Protein AF-A0AA85BDR1-F1 (afdb_monomer)

Foldseek 3Di:
DDDQVVVCVVVVHWDKDAFQLLAAPVVCVVPPDPDGDPVSVCCCCPVVVDHRNDIGTPVVVVCVVLPQLDALVLLLDPPHDPPDDLVPNLVSHDQVRNCVQQVDGPVVLVVDDPVVNVVSCVVSNSD

pLDDT: mean 80.52, std 8.82, range [48.62, 91.81]

InterPro domains:
  IPR003128 Villin headpiece [PF02209] (92-127)
  IPR003128 Villin headpiece [PS51089] (64-127)
  IPR003128 Villin headpiece [SM00153] (92-127)
  IPR007122 Villin/Gelsolin [PTHR11977] (8-112)
  IPR036886 Villin headpiece domain superfamily [G3DSA:1.10.950.10] (61-127)
  IPR036886 Villin headpiece domain superfamily [SSF47050] (61-127)

Radius of gyration: 20.59 Å; Cα contacts (8 Å, |Δi|>4): 111; chains: 1; bounding box: 37×28×57 Å

Nearest PDB structures (foldseek):
  2rjx-assembly2_B  TM=9.101E-01  e=3.514E-05  Gallus gallus
  2rjw-assembly1_A  TM=8.732E-01  e=4.528E-05  Gallus gallus
  3mya-assembly2_B  TM=9.080E-01  e=8.011E-05  Gallus gallus
  3nkj-assembly1_A  TM=8.899E-01  e=1.330E-04  Gallus gallus
  2rjw-assembly2_B  TM=9.082E-01  e=1.510E-04  Gallus gallus

Secondary structure (DSSP, 8-state):
---HHHHHHHHT---EEE-TTS--HHHHHHS--SS--HHHHHHHHHTS-PPTT-EEEHHHHHHHHHT-PPPHHHHHSSSPPTTS-TT-GGGSS-HHHHHHHHSS-HHHHHHS-HHHHHHHHHHTT--

Solvent-accessible surface area (backbone atoms only — not comparable to full-atom values): 7679 Å² total; per-residue (Å²): 134,95,46,70,58,64,53,20,60,73,70,76,48,86,42,67,49,71,43,64,57,23,53,29,70,77,52,39,76,78,56,68,69,97,67,73,46,63,67,43,32,50,47,40,40,71,78,68,68,49,55,82,43,44,69,46,49,43,68,63,52,48,52,68,68,68,66,68,58,44,52,71,67,63,66,55,42,82,82,67,60,91,86,59,57,63,89,53,46,80,76,43,39,40,72,68,58,41,29,69,75,67,73,41,54,73,71,59,53,70,70,46,57,69,69,57,47,53,50,51,30,48,75,72,50,44,99

Mean predicted aligned error: 11.33 Å

Structure (mmCIF, N/CA/C/O backbone):
data_AF-A0AA85BDR1-F1
#
_entry.id   AF-A0AA85BDR1-F1
#
loop_
_atom_site.group_PDB
_atom_site.id
_atom_site.type_symbol
_atom_site.label_atom_id
_atom_site.label_alt_id
_atom_site.label_comp_id
_atom_site.label_asym_id
_atom_site.label_entity_id
_atom_site.label_seq_id
_atom_site.pdbx_PDB_ins_code
_atom_site.Cartn_x
_atom_site.Cartn_y
_atom_site.Cartn_z
_atom_site.occupancy
_atom_site.B_iso_or_equiv
_atom_site.auth_seq_id
_atom_site.auth_comp_id
_atom_site.auth_asym_id
_atom_site.auth_atom_id
_atom_site.pdbx_PDB_model_num
ATOM 1 N N . MET A 1 1 ? -13.290 -1.424 -4.477 1.00 48.62 1 MET A N 1
ATOM 2 C CA . MET A 1 1 ? -11.991 -1.027 -5.062 1.00 48.62 1 MET A CA 1
ATOM 3 C C . MET A 1 1 ? -11.651 -1.987 -6.191 1.00 48.62 1 MET A C 1
ATOM 5 O O . MET A 1 1 ? -11.752 -3.189 -5.987 1.00 48.62 1 MET A O 1
ATOM 9 N N . HIS A 1 2 ? -11.305 -1.476 -7.373 1.00 65.44 2 HIS A N 1
ATOM 10 C CA . HIS A 1 2 ? -10.885 -2.282 -8.523 1.00 65.44 2 HIS A CA 1
ATOM 11 C C . HIS A 1 2 ? -9.356 -2.389 -8.520 1.00 65.44 2 HIS A C 1
ATOM 13 O O . HIS A 1 2 ? -8.683 -1.573 -9.139 1.00 65.44 2 HIS A O 1
ATOM 19 N N . THR A 1 3 ? -8.795 -3.332 -7.763 1.00 84.19 3 THR A N 1
ATOM 20 C CA . THR A 1 3 ? -7.344 -3.579 -7.779 1.00 84.19 3 THR A CA 1
ATOM 21 C C . THR A 1 3 ? -7.002 -4.659 -8.803 1.00 84.19 3 THR A C 1
ATOM 23 O O . THR A 1 3 ? -7.810 -5.552 -9.069 1.00 84.19 3 THR A O 1
ATOM 26 N N . ALA A 1 4 ? -5.789 -4.600 -9.365 1.00 81.50 4 ALA A N 1
ATOM 27 C CA . ALA A 1 4 ? -5.293 -5.626 -10.287 1.00 81.50 4 ALA A CA 1
ATOM 28 C C . ALA A 1 4 ? -5.311 -7.024 -9.644 1.00 81.50 4 ALA A C 1
ATOM 30 O O . ALA A 1 4 ? -5.693 -7.997 -10.290 1.00 81.50 4 ALA A O 1
ATOM 31 N N . LYS A 1 5 ? -4.997 -7.101 -8.344 1.00 84.50 5 LYS A N 1
ATOM 32 C CA . LYS A 1 5 ? -5.093 -8.329 -7.549 1.00 84.50 5 LYS A CA 1
ATOM 33 C C . LYS A 1 5 ? -6.526 -8.862 -7.460 1.00 84.50 5 LYS A C 1
ATOM 35 O O . LYS A 1 5 ? -6.764 -10.000 -7.837 1.00 84.50 5 LYS A O 1
ATOM 40 N N . ALA A 1 6 ? -7.496 -8.027 -7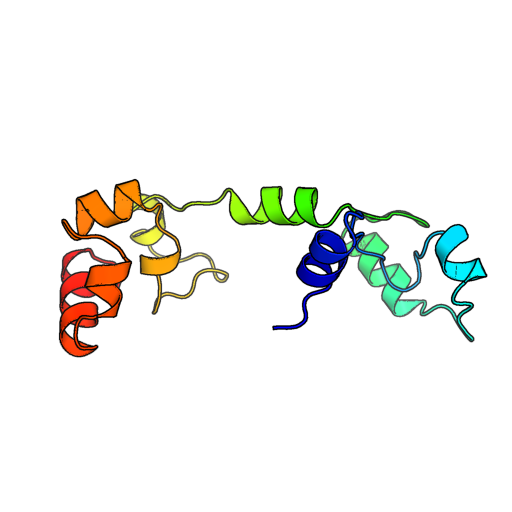.078 1.00 85.38 6 ALA A N 1
ATOM 41 C CA . ALA A 1 6 ? -8.891 -8.464 -6.961 1.00 85.38 6 ALA A CA 1
ATOM 42 C C . ALA A 1 6 ? -9.470 -8.972 -8.295 1.00 85.38 6 ALA A C 1
ATOM 44 O O . ALA A 1 6 ? -10.310 -9.872 -8.316 1.00 85.38 6 ALA A O 1
ATOM 45 N N . LEU A 1 7 ? -9.027 -8.401 -9.420 1.00 85.69 7 LEU A N 1
ATOM 46 C CA . LEU A 1 7 ? -9.407 -8.871 -10.750 1.00 85.69 7 LEU A CA 1
ATOM 47 C C . LEU A 1 7 ? -8.754 -10.219 -11.088 1.00 85.69 7 LEU A C 1
ATOM 49 O O . LEU A 1 7 ? -9.432 -11.102 -11.611 1.00 85.69 7 LEU A O 1
ATOM 53 N N . ALA A 1 8 ? -7.472 -10.390 -10.769 1.00 88.12 8 ALA A N 1
ATOM 54 C CA . ALA A 1 8 ? -6.751 -11.639 -10.991 1.00 88.12 8 ALA A CA 1
ATOM 55 C C . ALA A 1 8 ? -7.332 -12.798 -10.162 1.00 88.12 8 ALA A C 1
ATOM 57 O O . ALA A 1 8 ? -7.599 -13.861 -10.726 1.00 88.12 8 ALA A O 1
ATOM 58 N N . ASP A 1 9 ? -7.656 -12.549 -8.888 1.00 87.81 9 ASP A N 1
ATOM 59 C CA . ASP A 1 9 ? -8.314 -13.508 -7.992 1.00 87.81 9 ASP A CA 1
ATOM 60 C C . ASP A 1 9 ? -9.672 -13.953 -8.551 1.00 87.81 9 ASP A C 1
ATOM 62 O O . ASP A 1 9 ? -9.982 -15.144 -8.602 1.00 87.81 9 ASP A O 1
ATOM 66 N N . LYS A 1 10 ? -10.470 -13.003 -9.058 1.00 88.75 10 LYS A N 1
ATOM 67 C CA . LYS A 1 10 ? -11.771 -13.292 -9.680 1.00 88.75 10 LYS A CA 1
ATOM 68 C C . LYS A 1 10 ? -11.646 -14.156 -10.939 1.00 88.75 10 LYS A C 1
ATOM 70 O O . LYS A 1 10 ? -12.545 -14.941 -11.232 1.00 88.75 10 LYS A O 1
ATOM 75 N N . LEU A 1 11 ? -10.566 -13.984 -11.695 1.00 88.44 11 LEU A N 1
ATOM 76 C CA . LEU A 1 11 ? -10.289 -14.752 -12.908 1.00 88.44 11 LEU A CA 1
ATOM 77 C C . LEU A 1 11 ? -9.549 -16.070 -12.626 1.00 88.44 11 LEU A C 1
ATOM 79 O O . LEU A 1 11 ? -9.356 -16.852 -13.554 1.00 88.44 11 LEU A O 1
ATOM 83 N N . GLY A 1 12 ? -9.128 -16.328 -11.381 1.00 88.00 12 GLY A N 1
ATOM 84 C CA . GLY A 1 12 ? -8.304 -17.489 -11.031 1.00 88.00 12 GLY A CA 1
ATOM 85 C C . GLY A 1 12 ? -6.917 -17.456 -11.683 1.00 88.00 12 GLY A C 1
ATOM 86 O O . GLY A 1 12 ? -6.347 -18.501 -11.994 1.00 88.00 12 GLY A O 1
ATOM 87 N N . THR A 1 13 ? -6.389 -16.259 -11.940 1.00 91.06 13 THR A N 1
ATOM 88 C CA . THR A 1 13 ? -5.100 -16.044 -12.616 1.00 91.06 13 THR A CA 1
ATOM 89 C C . THR A 1 13 ? -4.140 -15.269 -11.722 1.00 91.06 13 THR A C 1
ATOM 91 O O . THR A 1 13 ? -4.531 -14.720 -10.699 1.00 91.06 13 THR A O 1
ATOM 94 N N . LYS A 1 14 ? -2.858 -15.242 -12.093 1.00 90.81 14 LYS A N 1
ATOM 95 C CA . LYS A 1 14 ? -1.816 -14.539 -11.336 1.00 90.81 14 LYS A CA 1
ATOM 96 C C . LYS A 1 14 ? -1.658 -13.112 -11.848 1.00 90.81 14 LYS A C 1
ATOM 98 O O . LYS A 1 14 ? -1.626 -12.898 -13.060 1.00 90.81 14 LYS A O 1
ATOM 103 N N . ALA A 1 15 ? -1.494 -12.164 -10.931 1.00 91.81 15 ALA A N 1
ATOM 104 C CA . ALA A 1 15 ? -1.147 -10.788 -11.265 1.00 91.81 15 ALA A CA 1
ATOM 105 C C . ALA A 1 15 ? 0.367 -10.561 -11.155 1.00 91.81 15 ALA A C 1
ATOM 107 O O . ALA A 1 15 ? 1.011 -11.017 -10.205 1.00 91.81 15 ALA A O 1
ATOM 108 N N . TYR A 1 16 ? 0.918 -9.817 -12.111 1.00 91.25 16 TYR A N 1
ATOM 109 C CA . TYR A 1 16 ? 2.336 -9.472 -12.169 1.00 91.25 16 TYR A CA 1
ATOM 110 C C . TYR A 1 16 ? 2.506 -7.956 -12.265 1.00 91.25 16 TYR A C 1
ATOM 112 O O . TYR A 1 16 ? 1.739 -7.289 -12.960 1.00 91.25 16 TYR A O 1
ATOM 120 N N . LEU A 1 17 ? 3.514 -7.431 -11.574 1.00 90.69 17 LEU A N 1
ATOM 121 C CA . LEU A 1 17 ? 3.994 -6.065 -11.715 1.00 90.69 17 LEU A CA 1
ATOM 122 C C . LEU A 1 17 ? 5.013 -6.017 -12.857 1.00 90.69 17 LEU A C 1
ATOM 124 O O . LEU A 1 17 ? 5.915 -6.854 -12.930 1.00 90.69 17 LEU A O 1
ATOM 128 N N . ILE A 1 18 ? 4.838 -5.044 -13.747 1.00 91.12 18 ILE A N 1
ATOM 129 C CA . ILE A 1 18 ? 5.696 -4.814 -14.907 1.00 91.12 18 ILE A CA 1
ATOM 130 C C . ILE A 1 18 ? 6.260 -3.400 -14.811 1.00 91.12 18 ILE A C 1
ATOM 132 O O . ILE A 1 18 ? 5.535 -2.460 -14.485 1.00 91.12 18 ILE A O 1
ATOM 136 N N . TYR A 1 19 ? 7.550 -3.268 -15.106 1.00 89.69 19 TYR A N 1
ATOM 137 C CA . TYR A 1 19 ? 8.299 -2.025 -14.978 1.00 89.69 19 TYR A CA 1
ATOM 138 C C . TYR A 1 19 ? 8.364 -1.288 -16.310 1.00 89.69 19 TYR A C 1
ATOM 140 O O . TYR A 1 19 ? 8.792 -1.850 -17.319 1.00 89.69 19 TYR A O 1
ATOM 148 N N . ALA A 1 20 ? 7.950 -0.021 -16.309 1.00 88.00 20 ALA A N 1
ATOM 149 C CA . ALA A 1 20 ? 7.939 0.794 -17.517 1.00 88.00 20 ALA A CA 1
ATOM 150 C C . ALA A 1 20 ? 9.348 0.894 -18.129 1.00 88.00 20 ALA A C 1
ATOM 152 O O . ALA A 1 20 ? 10.317 1.220 -17.442 1.00 88.00 20 ALA A O 1
ATOM 153 N N . GLY A 1 21 ? 9.451 0.606 -19.426 1.00 86.31 21 GLY A N 1
ATOM 154 C CA . GLY A 1 21 ? 10.700 0.577 -20.185 1.00 86.31 21 GLY A CA 1
ATOM 155 C C . GLY A 1 21 ? 11.524 -0.713 -20.062 1.00 86.31 21 GLY A C 1
ATOM 156 O O . GLY A 1 21 ? 12.321 -0.986 -20.958 1.00 86.31 21 GLY A O 1
ATOM 157 N N . LEU A 1 22 ? 11.291 -1.528 -19.028 1.00 89.06 22 LEU A N 1
ATOM 158 C CA . LEU A 1 22 ? 11.892 -2.856 -18.828 1.00 89.06 22 LEU A CA 1
ATOM 159 C C . LEU A 1 22 ? 10.854 -3.973 -19.032 1.00 89.06 22 LEU A C 1
ATOM 161 O O . LEU A 1 22 ? 10.952 -5.042 -18.427 1.00 89.06 22 LEU A O 1
ATOM 165 N N . GLU A 1 23 ? 9.810 -3.735 -19.836 1.00 90.38 23 GLU A N 1
ATOM 166 C CA . GLU A 1 23 ? 8.717 -4.701 -19.949 1.00 90.38 23 GLU A CA 1
ATOM 167 C C . GLU A 1 23 ? 9.172 -6.002 -20.645 1.00 90.38 23 GLU A C 1
ATOM 169 O O . GLU A 1 23 ? 9.951 -5.944 -21.604 1.00 90.38 23 GLU A O 1
ATOM 174 N N . PRO A 1 24 ? 8.646 -7.175 -20.242 1.00 91.38 24 PRO A N 1
ATOM 175 C CA . PRO A 1 24 ? 8.934 -8.444 -20.903 1.00 91.38 24 PRO A CA 1
ATOM 176 C C . PRO A 1 24 ? 8.529 -8.456 -22.386 1.00 91.38 24 PRO A C 1
ATOM 178 O O . PRO A 1 24 ? 7.511 -7.853 -22.747 1.00 91.38 24 PRO A O 1
ATOM 181 N N . PRO A 1 25 ? 9.225 -9.226 -23.245 1.00 89.00 25 PRO A N 1
ATOM 182 C CA . PRO A 1 25 ? 8.855 -9.367 -24.653 1.00 89.00 25 PRO A CA 1
ATOM 183 C C . PRO A 1 25 ? 7.415 -9.853 -24.852 1.00 89.00 25 PRO A C 1
ATOM 185 O O . PRO A 1 25 ? 6.713 -9.346 -25.725 1.00 89.00 25 PRO A O 1
ATOM 188 N N . GLU A 1 26 ? 6.933 -10.778 -24.010 1.00 90.69 26 GLU A N 1
ATOM 189 C CA . GLU A 1 26 ? 5.540 -11.251 -24.076 1.00 90.69 26 GLU A CA 1
ATOM 190 C C . GLU A 1 26 ? 4.524 -10.114 -23.888 1.00 90.69 26 GLU A C 1
ATOM 192 O O . GLU A 1 26 ? 3.456 -10.125 -24.498 1.00 90.69 26 GLU A O 1
ATOM 197 N N . PHE A 1 27 ? 4.856 -9.131 -23.045 1.00 89.88 27 PHE A N 1
ATOM 198 C CA . PHE A 1 27 ? 4.005 -7.975 -22.792 1.00 89.88 27 PHE A CA 1
ATOM 199 C C . PHE A 1 27 ? 4.049 -6.995 -23.963 1.00 89.88 27 PHE A C 1
ATOM 201 O O . PHE A 1 27 ? 3.003 -6.533 -24.409 1.00 89.88 27 PHE A O 1
ATOM 208 N N . LEU A 1 28 ? 5.239 -6.739 -24.511 1.00 89.56 28 LEU A N 1
ATOM 209 C CA . LEU A 1 28 ? 5.425 -5.856 -25.662 1.00 89.56 28 LEU A CA 1
ATOM 210 C C . LEU A 1 28 ? 4.705 -6.321 -26.922 1.00 89.56 28 LEU A C 1
ATOM 212 O O . LEU A 1 28 ? 4.241 -5.491 -27.696 1.00 89.56 28 LEU A O 1
ATOM 216 N N . VAL A 1 29 ? 4.610 -7.634 -27.138 1.00 91.38 29 VAL A N 1
ATOM 217 C CA . VAL A 1 29 ? 3.869 -8.189 -28.280 1.00 91.38 29 VAL A CA 1
ATOM 218 C C . VAL A 1 29 ? 2.382 -7.835 -28.195 1.00 91.38 29 VAL A C 1
ATOM 220 O O . VAL A 1 29 ? 1.755 -7.568 -29.217 1.00 91.38 29 VAL A O 1
ATOM 223 N N . LEU A 1 30 ? 1.820 -7.821 -26.984 1.00 90.88 30 LEU A N 1
ATOM 224 C CA . LEU A 1 30 ? 0.413 -7.494 -26.748 1.00 90.88 30 LEU A CA 1
ATOM 225 C C . LEU A 1 30 ? 0.176 -5.983 -26.657 1.00 90.88 30 LEU A C 1
ATOM 227 O O . LEU A 1 30 ? -0.864 -5.494 -27.095 1.00 90.88 30 LEU A O 1
ATOM 231 N N . PHE A 1 31 ? 1.147 -5.252 -26.110 1.00 88.12 31 PHE A N 1
ATOM 232 C CA . PHE A 1 31 ? 1.088 -3.814 -25.869 1.00 88.12 31 PHE A CA 1
ATOM 233 C C . PHE A 1 31 ? 2.361 -3.125 -26.385 1.00 88.12 31 PHE A C 1
ATOM 235 O O . PHE A 1 31 ? 3.225 -2.750 -25.588 1.00 88.12 31 PHE A O 1
ATOM 242 N N . PRO A 1 32 ? 2.504 -2.939 -27.710 1.00 85.69 32 PRO A N 1
ATOM 243 C CA . PRO A 1 32 ? 3.685 -2.299 -28.273 1.00 85.69 32 PRO A CA 1
ATOM 244 C C . PRO A 1 32 ? 3.697 -0.799 -27.935 1.00 85.69 32 PRO A C 1
ATOM 246 O O . PRO A 1 32 ? 2.763 -0.084 -28.316 1.00 85.69 32 PRO A O 1
ATOM 249 N N . PRO A 1 33 ? 4.727 -0.280 -27.245 1.00 81.88 33 PRO A N 1
ATOM 250 C CA . PRO A 1 33 ? 4.849 1.143 -26.988 1.00 81.88 33 PRO A CA 1
ATOM 251 C C . PRO A 1 33 ? 5.308 1.871 -28.254 1.00 81.88 33 PRO A C 1
ATOM 253 O O . PRO A 1 33 ? 6.059 1.333 -29.066 1.00 81.88 33 PRO A O 1
ATOM 256 N N . TYR A 1 34 ? 4.905 3.134 -28.391 1.00 80.25 34 TYR A N 1
ATOM 257 C CA . TYR A 1 34 ? 5.412 4.001 -29.459 1.00 80.25 34 TYR A CA 1
ATOM 258 C C . TYR A 1 34 ? 6.898 4.344 -29.251 1.00 80.25 34 TYR A C 1
ATOM 260 O O . TYR A 1 34 ? 7.678 4.358 -30.198 1.00 80.25 34 TYR A O 1
ATOM 268 N N . VAL A 1 35 ? 7.298 4.586 -27.998 1.00 80.62 35 VAL A N 1
ATOM 269 C CA . VAL A 1 35 ? 8.680 4.828 -27.562 1.00 80.62 35 VAL A CA 1
ATOM 270 C C . VAL A 1 35 ? 8.846 4.227 -26.169 1.00 80.62 35 VAL A C 1
ATOM 272 O O . VAL A 1 35 ? 7.959 4.378 -25.326 1.00 80.62 35 VAL A O 1
ATOM 275 N N . ARG A 1 36 ? 9.979 3.568 -25.905 1.00 78.25 36 ARG A N 1
ATOM 276 C CA . ARG A 1 36 ? 10.341 3.166 -24.541 1.00 78.25 36 ARG A CA 1
ATOM 277 C C . ARG A 1 36 ? 10.935 4.348 -23.786 1.00 78.25 36 ARG A C 1
ATOM 279 O O . ARG A 1 36 ? 11.851 4.999 -24.281 1.00 78.25 36 ARG A O 1
ATOM 286 N N . SER A 1 37 ? 10.404 4.624 -22.597 1.00 79.19 37 SER A N 1
ATOM 287 C CA . SER A 1 37 ? 10.880 5.729 -21.764 1.00 79.19 37 SER A CA 1
ATOM 288 C C . SER A 1 37 ? 12.258 5.407 -21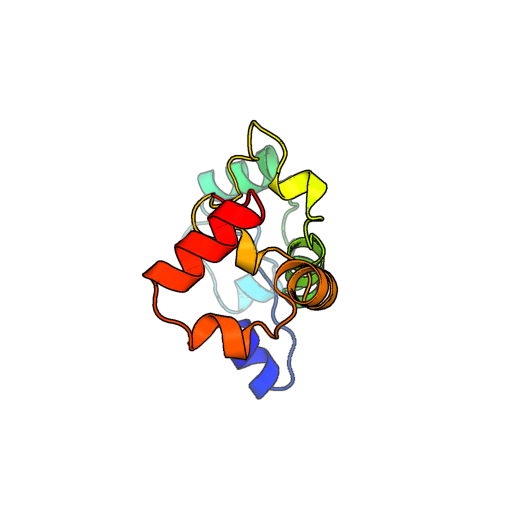.190 1.00 79.19 37 SER A C 1
ATOM 290 O O . SER A 1 37 ? 12.387 4.539 -20.329 1.00 79.19 37 SER A O 1
ATOM 292 N N . THR A 1 38 ? 13.287 6.110 -21.659 1.00 82.44 38 THR A N 1
ATOM 293 C CA . THR A 1 38 ? 14.667 5.976 -21.166 1.00 82.44 38 THR A CA 1
ATOM 294 C C . THR A 1 38 ? 14.806 6.409 -19.712 1.00 82.44 38 THR A C 1
ATOM 296 O O . THR A 1 38 ? 15.595 5.822 -18.977 1.00 82.44 38 THR A O 1
ATOM 299 N N . ASP A 1 39 ? 14.000 7.379 -19.279 1.00 84.06 39 ASP A N 1
ATOM 300 C CA . ASP A 1 39 ? 13.997 7.869 -17.899 1.00 84.06 39 ASP A CA 1
ATOM 301 C C . ASP A 1 39 ? 13.443 6.804 -16.944 1.00 84.06 39 ASP A C 1
ATOM 303 O O . ASP A 1 39 ? 13.998 6.569 -15.872 1.00 84.06 39 ASP A O 1
ATOM 307 N N . ALA A 1 40 ? 12.390 6.095 -17.366 1.00 81.56 40 ALA A N 1
ATOM 308 C CA . ALA A 1 40 ? 11.838 4.983 -16.598 1.00 81.56 40 ALA A CA 1
ATOM 309 C C . ALA A 1 40 ? 12.806 3.789 -16.545 1.00 81.56 40 ALA A C 1
ATOM 311 O O . ALA A 1 40 ? 12.938 3.158 -15.501 1.00 81.56 40 ALA A O 1
ATOM 312 N N . ILE A 1 41 ? 13.519 3.504 -17.641 1.00 82.75 41 ILE A N 1
ATOM 313 C CA . ILE A 1 41 ? 14.572 2.476 -17.668 1.00 82.75 41 ILE A CA 1
ATOM 314 C C . ILE A 1 41 ? 15.658 2.807 -16.643 1.00 82.75 41 ILE A C 1
ATOM 316 O O . ILE A 1 41 ? 15.992 1.962 -15.816 1.00 82.75 41 ILE A O 1
ATOM 320 N N . ALA A 1 42 ? 16.173 4.040 -16.673 1.00 85.00 42 ALA A N 1
ATOM 321 C CA . ALA A 1 42 ? 17.223 4.478 -15.762 1.00 85.00 42 ALA A CA 1
ATOM 322 C C . ALA A 1 42 ? 16.773 4.381 -14.297 1.00 85.00 42 ALA A C 1
ATOM 324 O O . ALA A 1 42 ? 17.494 3.820 -13.479 1.00 85.00 42 ALA A O 1
ATOM 325 N N . TYR A 1 43 ? 15.564 4.846 -13.976 1.00 84.38 43 TYR A N 1
ATOM 326 C CA . TYR A 1 43 ? 15.026 4.757 -12.619 1.00 84.38 43 TYR A CA 1
ATOM 327 C C . TYR A 1 43 ? 14.997 3.311 -12.098 1.00 84.38 43 TYR A C 1
ATOM 329 O O . TYR A 1 43 ? 15.597 3.013 -11.069 1.00 84.38 43 TYR A O 1
ATOM 337 N N . HIS A 1 44 ? 14.382 2.382 -12.837 1.00 84.31 44 HIS A N 1
ATOM 338 C CA . HIS A 1 44 ? 14.244 0.998 -12.370 1.00 84.31 44 HIS A CA 1
ATOM 339 C C . HIS A 1 44 ? 15.577 0.231 -12.324 1.00 84.31 44 HIS A C 1
ATOM 341 O O . HIS A 1 44 ? 15.746 -0.642 -11.475 1.00 84.31 44 HIS A O 1
ATOM 347 N N . GLN A 1 45 ? 16.528 0.539 -13.211 1.00 84.38 45 GLN A N 1
ATOM 348 C CA . GLN A 1 45 ? 17.841 -0.116 -13.220 1.00 84.38 45 GLN A CA 1
ATOM 349 C C . GLN A 1 45 ? 18.761 0.387 -12.103 1.00 84.38 45 GLN A C 1
ATOM 351 O O . GLN A 1 45 ? 19.454 -0.421 -11.487 1.00 84.38 45 GLN A O 1
ATOM 356 N N . PHE A 1 46 ? 18.791 1.701 -11.854 1.00 79.88 46 PHE A N 1
ATOM 357 C CA . PHE A 1 46 ? 19.722 2.302 -10.895 1.00 79.88 46 PHE A CA 1
ATOM 358 C C . PHE A 1 46 ? 19.197 2.304 -9.458 1.00 79.88 46 PHE A C 1
ATOM 360 O O . PHE A 1 46 ? 19.962 1.991 -8.551 1.00 79.88 46 PHE A O 1
ATOM 367 N N . GLU A 1 47 ? 17.922 2.632 -9.244 1.00 76.06 47 GLU A N 1
ATOM 368 C CA . GLU A 1 47 ? 17.354 2.750 -7.891 1.00 76.06 47 GLU A CA 1
ATOM 369 C C . GLU A 1 47 ? 16.865 1.398 -7.368 1.00 76.06 47 GLU A C 1
ATOM 371 O O . GLU A 1 47 ? 17.075 1.051 -6.210 1.00 76.06 47 GLU A O 1
ATOM 376 N N . ASP A 1 48 ? 16.230 0.620 -8.244 1.00 73.81 48 ASP A N 1
ATOM 377 C CA . ASP A 1 48 ? 15.444 -0.559 -7.863 1.00 73.81 48 ASP A CA 1
ATOM 378 C C . ASP A 1 48 ? 16.136 -1.881 -8.273 1.00 73.81 48 ASP A C 1
ATOM 380 O O . ASP A 1 48 ? 15.643 -2.983 -8.014 1.00 73.81 48 ASP A O 1
ATOM 384 N N . GLY A 1 49 ? 17.304 -1.778 -8.928 1.00 83.50 49 GLY A N 1
ATOM 385 C CA . GLY A 1 49 ? 18.154 -2.902 -9.338 1.00 83.50 49 GLY A CA 1
ATOM 386 C C . GLY A 1 49 ? 17.489 -3.881 -10.311 1.00 83.50 49 GLY A C 1
ATOM 387 O O . GLY A 1 49 ? 17.894 -5.044 -10.390 1.00 83.50 49 GLY A O 1
ATOM 388 N N . LYS A 1 50 ? 16.441 -3.448 -11.021 1.00 85.75 50 LYS A N 1
ATOM 389 C CA . LYS A 1 50 ? 15.624 -4.311 -11.880 1.00 85.75 50 LYS A CA 1
ATOM 390 C C . LYS A 1 50 ? 16.292 -4.541 -13.229 1.00 85.75 50 LYS A C 1
ATOM 392 O O . LYS A 1 50 ? 16.952 -3.666 -13.788 1.00 85.75 50 LYS A O 1
ATOM 397 N N . THR A 1 51 ? 16.085 -5.733 -13.776 1.00 86.56 51 THR A N 1
ATOM 398 C CA . THR A 1 51 ? 16.646 -6.147 -15.071 1.00 86.56 51 THR A CA 1
ATOM 399 C C . THR A 1 51 ? 15.620 -6.044 -16.204 1.00 86.56 51 THR A C 1
ATOM 401 O O . THR A 1 51 ? 14.413 -6.000 -15.965 1.00 86.56 51 THR A O 1
ATOM 404 N N . ASP A 1 52 ? 16.093 -5.973 -17.454 1.00 84.88 52 ASP A N 1
ATOM 405 C CA . ASP A 1 52 ? 15.209 -5.915 -18.625 1.00 84.88 52 ASP A CA 1
ATOM 406 C C . ASP A 1 52 ? 14.363 -7.188 -18.742 1.00 84.88 52 ASP A C 1
ATOM 408 O O . ASP A 1 52 ? 14.869 -8.307 -18.648 1.00 84.88 52 ASP A O 1
ATOM 412 N N . GLY A 1 53 ? 13.054 -7.009 -18.911 1.00 84.62 53 GLY A N 1
ATOM 413 C CA . GLY A 1 53 ? 12.082 -8.094 -18.939 1.00 84.62 53 GLY A CA 1
ATOM 414 C C . GLY A 1 53 ? 11.744 -8.689 -17.572 1.00 84.62 53 GLY A C 1
ATOM 415 O O . GLY A 1 53 ? 11.055 -9.712 -17.513 1.00 84.62 5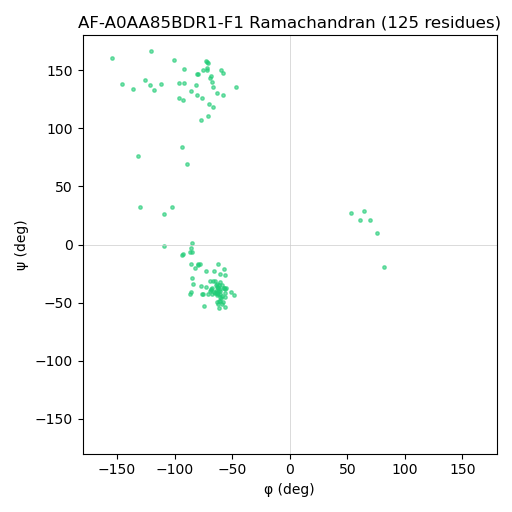3 GLY A O 1
ATOM 416 N N . GLN A 1 54 ? 12.186 -8.076 -16.471 1.00 87.62 54 GLN A N 1
ATOM 417 C CA . GLN A 1 54 ? 11.795 -8.514 -15.137 1.00 87.62 54 GLN A CA 1
ATOM 418 C C . GLN A 1 54 ? 10.298 -8.273 -14.898 1.00 87.62 54 GLN A C 1
ATOM 420 O O . GLN A 1 54 ? 9.750 -7.210 -15.195 1.00 87.62 54 GLN A O 1
ATOM 425 N N . LYS A 1 55 ? 9.636 -9.276 -14.318 1.00 89.94 55 LYS A N 1
ATOM 426 C CA . LYS A 1 55 ? 8.267 -9.177 -13.810 1.00 89.94 55 LYS A CA 1
ATOM 427 C C . LYS A 1 55 ? 8.184 -9.842 -12.451 1.00 89.94 55 LYS A C 1
ATOM 429 O O . LYS A 1 55 ? 8.645 -10.972 -12.286 1.00 89.94 55 LYS A O 1
ATOM 434 N N . ASP A 1 56 ? 7.540 -9.166 -11.516 1.00 89.88 56 ASP A N 1
ATOM 435 C CA . ASP A 1 56 ? 7.435 -9.638 -10.142 1.00 89.88 56 ASP A CA 1
ATOM 436 C C . ASP A 1 56 ? 5.984 -10.010 -9.830 1.00 89.88 56 ASP A C 1
ATOM 438 O O . ASP A 1 56 ? 5.037 -9.342 -10.245 1.00 89.88 56 ASP A O 1
ATOM 442 N N . LEU A 1 57 ? 5.784 -11.127 -9.133 1.00 91.19 57 LEU A N 1
ATOM 443 C CA . LEU A 1 57 ? 4.448 -11.609 -8.795 1.00 91.19 57 LEU A CA 1
ATOM 444 C C . LEU A 1 57 ? 3.877 -10.768 -7.647 1.00 91.19 57 LEU A C 1
ATOM 446 O O . LEU A 1 57 ? 4.503 -10.657 -6.591 1.00 91.19 57 LEU A O 1
ATOM 450 N N . ILE A 1 58 ? 2.676 -10.210 -7.839 1.00 89.25 58 ILE A N 1
ATOM 451 C CA . ILE A 1 58 ? 2.090 -9.250 -6.890 1.00 89.25 58 ILE A CA 1
ATOM 452 C C . ILE A 1 58 ? 1.892 -9.875 -5.509 1.00 89.25 58 ILE A C 1
ATOM 454 O O . ILE A 1 58 ? 2.222 -9.235 -4.521 1.00 89.25 58 ILE A O 1
ATOM 458 N N . ASP A 1 59 ? 1.414 -11.116 -5.408 1.00 84.75 59 ASP A N 1
ATOM 459 C CA . ASP A 1 59 ? 1.272 -11.777 -4.104 1.00 84.75 59 ASP A CA 1
ATOM 460 C C . ASP A 1 59 ? 2.598 -11.933 -3.364 1.00 84.75 59 ASP A C 1
ATOM 462 O O . ASP A 1 59 ? 2.633 -11.698 -2.167 1.00 84.75 59 ASP A O 1
ATOM 466 N N . SER A 1 60 ? 3.693 -12.266 -4.054 1.00 86.00 60 SER A N 1
ATOM 467 C CA . SER A 1 60 ? 5.004 -12.408 -3.413 1.00 86.00 60 SER A CA 1
ATOM 468 C C . SER A 1 60 ? 5.528 -11.064 -2.916 1.00 86.00 60 SER A C 1
ATOM 470 O O . SER A 1 60 ? 6.045 -10.985 -1.803 1.00 86.00 60 SER A O 1
ATOM 472 N N . LEU A 1 61 ? 5.380 -10.011 -3.727 1.00 84.62 61 LEU A N 1
ATOM 473 C CA . LEU A 1 61 ? 5.739 -8.652 -3.329 1.00 84.62 61 LEU A CA 1
ATOM 474 C C . LEU A 1 61 ? 4.901 -8.220 -2.133 1.00 84.62 61 LEU A C 1
ATOM 476 O O . LEU A 1 61 ? 5.452 -7.877 -1.093 1.00 84.62 61 LEU A O 1
ATOM 480 N N . LEU A 1 62 ? 3.575 -8.303 -2.247 1.00 83.44 62 LEU A N 1
ATOM 481 C CA . LEU A 1 62 ? 2.675 -7.937 -1.162 1.00 83.44 62 LEU A CA 1
ATOM 482 C C . LEU A 1 62 ? 3.001 -8.727 0.098 1.00 83.44 62 LEU A C 1
ATOM 484 O O . LEU A 1 62 ? 3.137 -8.097 1.129 1.00 83.44 62 LEU A O 1
ATOM 488 N N . SER A 1 63 ? 3.236 -10.039 0.023 1.00 77.94 63 SER A N 1
ATOM 489 C CA . SER A 1 63 ? 3.664 -10.831 1.179 1.00 77.94 63 SER A CA 1
ATOM 490 C C . SER A 1 63 ? 4.941 -10.298 1.826 1.00 77.94 63 SER A C 1
ATOM 492 O O . SER A 1 63 ? 4.990 -10.230 3.050 1.00 77.94 63 SER A O 1
ATOM 494 N N . SER A 1 64 ? 5.941 -9.878 1.043 1.00 72.12 64 SER A N 1
ATOM 495 C CA . SER A 1 64 ? 7.161 -9.267 1.591 1.00 72.12 64 SER A CA 1
ATOM 496 C C . SER A 1 64 ? 6.916 -7.907 2.255 1.00 72.12 64 SER A C 1
ATOM 498 O O . SER A 1 64 ? 7.570 -7.600 3.246 1.00 72.12 64 SER A O 1
ATOM 500 N N . TYR A 1 65 ? 5.935 -7.134 1.779 1.00 67.94 65 TYR A N 1
ATOM 501 C CA . TYR A 1 65 ? 5.553 -5.847 2.373 1.00 67.94 65 TYR A CA 1
ATOM 502 C C . TYR A 1 65 ? 4.568 -5.983 3.544 1.00 67.94 65 TYR A C 1
ATOM 504 O O . TYR A 1 65 ? 4.566 -5.156 4.447 1.00 67.94 65 TYR A O 1
ATOM 512 N N . THR A 1 66 ? 3.731 -7.021 3.558 1.00 61.16 66 THR A N 1
ATOM 513 C CA . THR A 1 66 ? 2.707 -7.242 4.592 1.00 61.16 66 THR A CA 1
ATOM 514 C C . THR A 1 66 ? 3.239 -7.966 5.824 1.00 61.16 66 THR A C 1
ATOM 516 O O . THR A 1 66 ? 2.491 -8.131 6.779 1.00 61.16 66 THR A O 1
ATOM 519 N N . LEU A 1 67 ? 4.492 -8.441 5.816 1.00 52.97 67 LEU A N 1
ATOM 520 C CA . LEU A 1 67 ? 5.041 -9.236 6.922 1.00 52.97 67 LEU A CA 1
ATOM 521 C C . LEU A 1 67 ? 5.645 -8.407 8.064 1.00 52.97 67 LEU A C 1
ATOM 523 O O . LEU A 1 67 ? 6.091 -8.982 9.051 1.00 52.97 67 LEU A O 1
ATOM 527 N N . ALA A 1 68 ? 5.682 -7.081 7.959 1.00 55.22 68 ALA A N 1
ATOM 528 C CA . ALA A 1 68 ? 6.115 -6.240 9.066 1.00 55.22 68 ALA A CA 1
ATOM 529 C C . ALA A 1 68 ? 4.905 -5.877 9.934 1.00 55.22 68 ALA A C 1
ATOM 531 O O . ALA A 1 68 ? 4.448 -4.736 9.936 1.00 55.22 68 ALA A O 1
ATOM 532 N N . SER A 1 69 ? 4.347 -6.852 10.651 1.00 62.78 69 SER A N 1
ATOM 533 C CA . SER A 1 69 ? 3.603 -6.496 11.849 1.00 62.78 69 SER A CA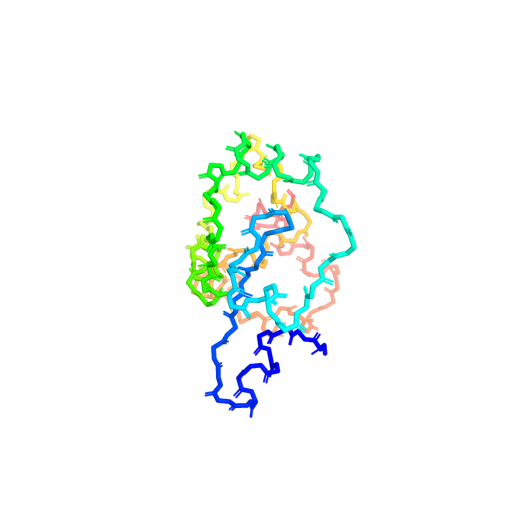 1
ATOM 534 C C . SER A 1 69 ? 4.602 -5.928 12.850 1.00 62.78 69 SER A C 1
ATOM 536 O O . SER A 1 69 ? 5.590 -6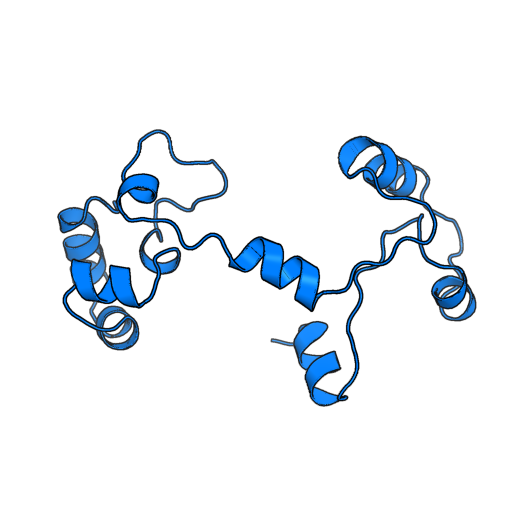.567 13.218 1.00 62.78 69 SER A O 1
ATOM 538 N N . TYR A 1 70 ? 4.411 -4.665 13.214 1.00 66.62 70 TYR A N 1
ATOM 539 C CA . TYR A 1 70 ? 5.330 -3.987 14.116 1.00 66.62 70 TYR A CA 1
ATOM 540 C C . TYR A 1 70 ? 4.987 -4.378 15.545 1.00 66.62 70 TYR A C 1
ATOM 542 O O . TYR A 1 70 ? 3.813 -4.420 15.932 1.00 66.62 70 TYR A O 1
ATOM 550 N N . THR A 1 71 ? 6.007 -4.652 16.355 1.00 72.56 71 THR A N 1
ATOM 551 C CA . THR A 1 71 ? 5.770 -4.879 17.777 1.00 72.56 71 THR A CA 1
ATOM 552 C C . THR A 1 71 ? 5.427 -3.556 18.459 1.00 72.56 71 THR A C 1
ATOM 554 O O . THR A 1 71 ? 5.790 -2.475 17.993 1.00 72.56 71 THR A O 1
ATOM 557 N N . LEU A 1 72 ? 4.750 -3.625 19.607 1.00 71.12 72 LEU A N 1
ATOM 558 C CA . LEU A 1 72 ? 4.499 -2.450 20.450 1.00 71.12 72 LEU A CA 1
ATOM 559 C C . LEU A 1 72 ? 5.751 -1.621 20.702 1.00 71.12 72 LEU A C 1
ATOM 561 O O . LEU A 1 72 ? 5.703 -0.395 20.667 1.00 71.12 72 LEU A O 1
ATOM 565 N N . SER A 1 73 ? 6.856 -2.308 20.981 1.00 70.81 73 SER A N 1
ATOM 566 C CA . SER A 1 73 ? 8.121 -1.664 21.287 1.00 70.81 73 SER A CA 1
ATOM 567 C C . SER A 1 73 ? 8.619 -0.853 20.100 1.00 70.81 73 SER A C 1
ATOM 569 O O . SER A 1 73 ? 9.030 0.281 20.316 1.00 70.81 73 SER A O 1
ATOM 571 N N . ASP A 1 74 ? 8.499 -1.378 18.876 1.00 71.62 74 ASP A N 1
ATOM 572 C CA . ASP A 1 74 ? 8.898 -0.688 17.643 1.00 71.62 74 ASP A CA 1
ATOM 573 C C . ASP A 1 74 ? 8.046 0.564 17.393 1.00 71.62 74 ASP A C 1
ATOM 575 O O . ASP A 1 74 ? 8.582 1.622 17.067 1.00 71.62 74 ASP A O 1
ATOM 579 N N . LEU A 1 75 ? 6.729 0.478 17.618 1.00 72.62 75 LEU A N 1
ATOM 580 C CA . LEU A 1 75 ? 5.804 1.606 17.431 1.00 72.62 75 LEU A CA 1
ATOM 581 C C . LEU A 1 75 ? 5.929 2.687 18.518 1.00 72.62 75 LEU A C 1
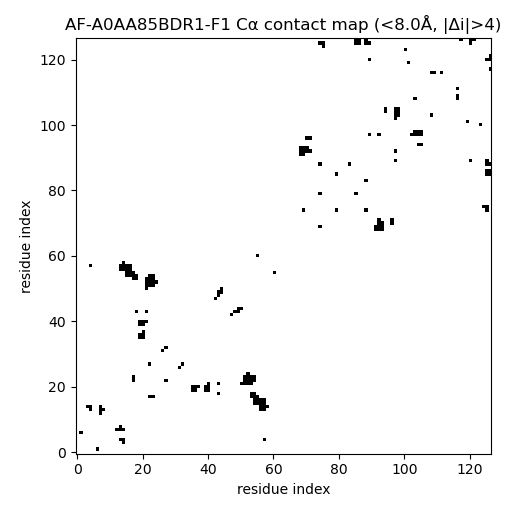ATOM 583 O O . LEU A 1 75 ? 5.556 3.837 18.288 1.00 72.62 75 LEU A O 1
ATOM 587 N N . GLN A 1 76 ? 6.449 2.334 19.695 1.00 71.62 76 GLN A N 1
ATOM 588 C CA . GLN A 1 76 ? 6.721 3.270 20.790 1.00 71.62 76 GLN A CA 1
ATOM 589 C C . GLN A 1 76 ? 8.096 3.952 20.673 1.00 71.62 76 GLN A C 1
ATOM 591 O O . GLN A 1 76 ? 8.329 4.963 21.346 1.00 71.62 76 GLN A O 1
ATOM 596 N N . GLN A 1 77 ? 9.021 3.431 19.854 1.00 70.69 77 GLN A N 1
ATOM 597 C CA . GLN A 1 77 ? 10.345 4.038 19.695 1.00 70.69 77 GLN A CA 1
ATOM 598 C C . GLN A 1 77 ? 10.243 5.392 18.994 1.00 70.69 77 GLN A C 1
ATOM 600 O O . GLN A 1 77 ? 9.509 5.555 18.029 1.00 70.69 77 GLN A O 1
ATOM 605 N N . ARG A 1 78 ? 11.020 6.378 19.451 1.00 74.62 78 ARG A N 1
ATOM 606 C CA . ARG A 1 78 ? 11.185 7.669 18.769 1.00 74.62 78 ARG A CA 1
ATOM 607 C C . ARG A 1 78 ? 12.659 7.814 18.374 1.00 74.62 78 ARG A C 1
ATOM 609 O O . ARG A 1 78 ? 13.512 7.605 19.239 1.00 74.62 78 ARG A O 1
ATOM 616 N N . PRO A 1 79 ? 12.982 8.207 17.127 1.00 71.62 79 PRO A N 1
ATOM 617 C CA . PRO A 1 79 ? 12.090 8.669 16.049 1.00 71.62 79 PRO A CA 1
ATOM 618 C C . PRO A 1 79 ? 11.379 7.529 15.292 1.00 71.62 79 PRO A C 1
ATOM 620 O O . PRO A 1 79 ? 11.962 6.467 15.102 1.00 71.62 79 PRO A O 1
ATOM 623 N N . LEU A 1 80 ? 10.141 7.766 14.834 1.00 66.25 80 LEU A N 1
ATOM 624 C CA . LEU A 1 80 ? 9.425 6.799 13.988 1.00 66.25 80 LEU A CA 1
ATOM 625 C C . LEU A 1 80 ? 10.086 6.724 12.607 1.00 66.25 80 LEU A C 1
ATOM 627 O O . LEU A 1 80 ? 10.479 7.768 12.072 1.00 66.25 80 LEU A O 1
ATOM 631 N N . PRO A 1 81 ? 10.140 5.530 11.998 1.00 68.75 81 PRO A N 1
ATOM 632 C CA . PRO A 1 81 ? 10.345 5.386 10.565 1.00 68.75 81 PRO A CA 1
ATOM 633 C C . PRO A 1 81 ? 9.423 6.338 9.778 1.00 68.75 81 PRO A C 1
ATOM 635 O O . PRO A 1 81 ? 8.237 6.425 10.101 1.00 68.75 81 PRO A O 1
ATOM 638 N N . PRO A 1 82 ? 9.924 7.039 8.742 1.00 63.22 82 PRO A N 1
ATOM 639 C CA . PRO A 1 82 ? 9.135 7.999 7.958 1.00 63.22 82 PRO A CA 1
ATOM 640 C C . PRO A 1 82 ? 7.949 7.363 7.218 1.00 63.22 82 PRO A C 1
ATOM 642 O O . PRO A 1 82 ? 7.038 8.063 6.790 1.00 63.22 82 PRO A O 1
ATOM 645 N N . GLU A 1 83 ? 7.966 6.042 7.071 1.00 66.75 83 GLU A N 1
ATOM 646 C CA . GLU A 1 83 ? 6.916 5.248 6.434 1.00 66.75 83 GLU A CA 1
ATOM 647 C C . GLU A 1 83 ? 5.721 4.988 7.367 1.00 66.75 83 GLU A C 1
ATOM 649 O O . GLU A 1 83 ? 4.643 4.638 6.889 1.00 66.75 83 GLU A O 1
ATOM 654 N N . LEU A 1 84 ? 5.891 5.155 8.686 1.00 70.25 84 LEU A N 1
ATOM 655 C CA . LEU A 1 84 ? 4.848 4.893 9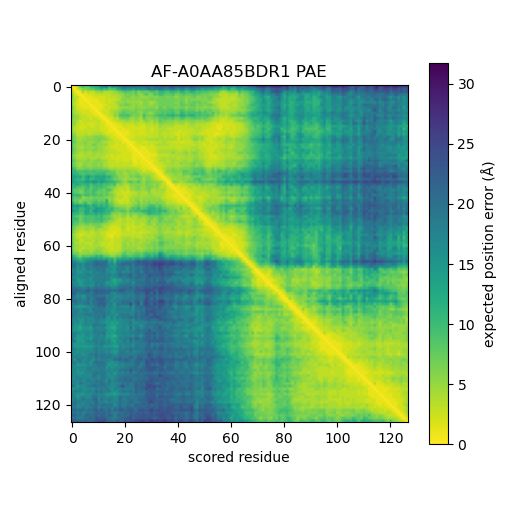.675 1.00 70.25 84 LEU A CA 1
ATOM 656 C C . LEU A 1 84 ? 4.042 6.151 9.990 1.00 70.25 84 LEU A C 1
ATOM 658 O O . LEU A 1 84 ? 4.571 7.166 10.448 1.00 70.25 84 LEU A O 1
ATOM 662 N N . ASP A 1 85 ? 2.725 6.050 9.820 1.00 69.75 85 ASP A N 1
ATOM 663 C CA . ASP A 1 85 ? 1.807 7.112 10.217 1.00 69.75 85 ASP A CA 1
ATOM 664 C C . ASP A 1 85 ? 1.593 7.099 11.739 1.00 69.75 85 ASP A C 1
ATOM 666 O O . ASP A 1 85 ? 0.893 6.242 12.286 1.00 69.75 85 ASP A O 1
ATOM 670 N N . ALA A 1 86 ? 2.177 8.090 12.420 1.00 68.44 86 ALA A N 1
ATOM 671 C CA . ALA A 1 86 ? 2.061 8.286 13.865 1.00 68.44 86 ALA A CA 1
ATOM 672 C C . ALA A 1 86 ? 0.608 8.436 14.353 1.00 68.44 86 ALA A C 1
ATOM 674 O O . ALA A 1 86 ? 0.338 8.229 15.532 1.00 68.44 86 ALA A O 1
ATOM 675 N N . THR A 1 87 ? -0.329 8.807 13.475 1.00 69.75 87 THR A N 1
ATOM 676 C CA . THR A 1 87 ? -1.738 9.009 13.847 1.00 69.75 87 THR A CA 1
ATOM 677 C C . THR A 1 87 ? -2.543 7.710 13.900 1.00 69.75 87 THR A C 1
ATOM 679 O O . THR A 1 87 ? -3.589 7.665 14.562 1.00 69.75 87 THR A O 1
ATOM 682 N N . CYS A 1 88 ? -2.051 6.665 13.227 1.00 71.81 88 CYS A N 1
ATOM 683 C CA . CYS A 1 88 ? -2.758 5.407 12.994 1.00 71.81 88 CYS A CA 1
ATOM 684 C C . CYS A 1 88 ? -1.906 4.178 13.364 1.00 71.81 88 CYS A C 1
ATOM 686 O O . CYS A 1 88 ? -2.022 3.127 12.740 1.00 71.81 88 CYS A O 1
ATOM 688 N N . LEU A 1 89 ? -1.031 4.282 14.371 1.00 73.81 89 LEU A N 1
ATOM 689 C CA . LEU A 1 89 ? -0.132 3.189 14.771 1.00 73.81 89 LEU A CA 1
ATOM 690 C C . LEU A 1 89 ? -0.881 1.888 15.124 1.00 73.81 89 LEU A C 1
ATOM 692 O O . LEU A 1 89 ? -0.358 0.790 14.945 1.00 73.81 89 LEU A O 1
ATOM 696 N N . GLU A 1 90 ? -2.141 1.987 15.546 1.00 75.50 90 GLU A N 1
ATOM 697 C CA . GLU A 1 90 ? -3.005 0.854 15.867 1.00 75.50 90 GLU A CA 1
ATOM 698 C C . GLU A 1 90 ? -3.261 -0.107 14.689 1.00 75.50 90 GLU A C 1
ATOM 700 O O . GLU A 1 90 ? -3.518 -1.300 14.898 1.00 75.50 90 GLU A O 1
ATOM 705 N N . THR A 1 91 ? -3.167 0.377 13.444 1.00 74.56 91 THR A N 1
ATOM 706 C CA . THR A 1 91 ? -3.372 -0.451 12.243 1.00 74.56 91 THR A CA 1
ATOM 707 C C . THR A 1 91 ? -2.155 -1.299 11.891 1.00 74.56 91 THR A C 1
ATOM 709 O O . THR A 1 91 ? -2.291 -2.265 11.148 1.00 74.56 91 THR A O 1
ATOM 712 N N . TYR A 1 92 ? -0.985 -0.967 12.439 1.00 75.88 92 TYR A N 1
ATOM 713 C CA . TYR A 1 92 ? 0.284 -1.639 12.139 1.00 75.88 92 TYR A CA 1
ATOM 714 C C . TYR A 1 92 ? 0.624 -2.773 13.115 1.00 75.88 92 TYR A C 1
ATOM 716 O O . TYR A 1 92 ? 1.567 -3.528 12.884 1.00 75.88 92 TYR A O 1
ATOM 724 N N . LEU A 1 93 ? -0.145 -2.903 14.199 1.00 76.75 93 LEU A N 1
ATOM 725 C CA . LEU A 1 93 ? -0.023 -4.000 15.157 1.00 76.75 93 LEU A CA 1
ATOM 726 C C . LEU A 1 93 ? -0.538 -5.324 14.574 1.00 76.75 93 LEU A C 1
ATOM 728 O O . LEU A 1 93 ? -1.398 -5.340 13.695 1.00 76.75 93 LEU A O 1
ATOM 732 N N . ASP A 1 94 ? -0.085 -6.448 15.117 1.00 79.62 94 ASP A N 1
ATOM 733 C CA . ASP A 1 94 ? -0.790 -7.717 14.923 1.00 79.62 94 ASP A CA 1
ATOM 734 C C . ASP A 1 94 ? -2.096 -7.748 15.716 1.00 79.62 94 ASP A C 1
ATOM 736 O O . ASP A 1 94 ? -2.188 -7.150 16.788 1.00 79.62 94 ASP A O 1
ATOM 740 N N . ASP A 1 95 ? -3.087 -8.508 15.242 1.00 79.19 95 ASP A N 1
ATOM 741 C CA . ASP A 1 95 ? -4.375 -8.659 15.938 1.00 79.19 95 ASP A CA 1
ATOM 742 C C . ASP A 1 95 ? -4.190 -9.179 17.375 1.00 79.19 95 ASP A C 1
ATOM 744 O O . ASP A 1 95 ? -4.841 -8.698 18.297 1.00 79.19 95 ASP A O 1
ATOM 748 N N . LYS A 1 96 ? -3.228 -10.088 17.592 1.00 79.81 96 LYS A N 1
ATOM 749 C CA . LYS A 1 96 ? -2.886 -10.593 18.932 1.00 79.81 96 LYS A CA 1
ATOM 750 C C . LYS A 1 96 ? -2.363 -9.489 19.845 1.00 79.81 96 LYS A C 1
ATOM 752 O O . LYS A 1 96 ? -2.836 -9.338 20.963 1.00 79.81 96 LYS A O 1
ATOM 757 N N . THR A 1 97 ? -1.398 -8.709 19.364 1.00 78.94 97 THR A N 1
ATOM 758 C CA . THR A 1 97 ? -0.800 -7.623 20.146 1.00 78.94 97 THR A CA 1
ATOM 759 C C . THR A 1 97 ? -1.816 -6.512 20.386 1.00 78.94 97 THR A C 1
ATOM 761 O O . THR A 1 97 ? -1.877 -5.953 21.475 1.00 78.94 97 THR A O 1
ATOM 764 N N . PHE A 1 98 ? -2.665 -6.225 19.398 1.00 83.38 98 PHE A N 1
ATOM 765 C CA . PHE A 1 98 ? -3.777 -5.295 19.536 1.00 83.38 98 PHE A CA 1
ATOM 766 C C . PHE A 1 98 ? -4.727 -5.720 20.664 1.00 83.38 98 PHE A C 1
ATOM 768 O O . PHE A 1 98 ? -5.039 -4.912 21.542 1.00 83.38 98 PHE A O 1
ATOM 775 N N . GLU A 1 99 ? -5.148 -6.986 20.671 1.00 84.94 99 GLU A N 1
ATOM 776 C CA . GLU A 1 99 ? -6.001 -7.537 21.724 1.00 84.94 99 GLU A CA 1
ATOM 7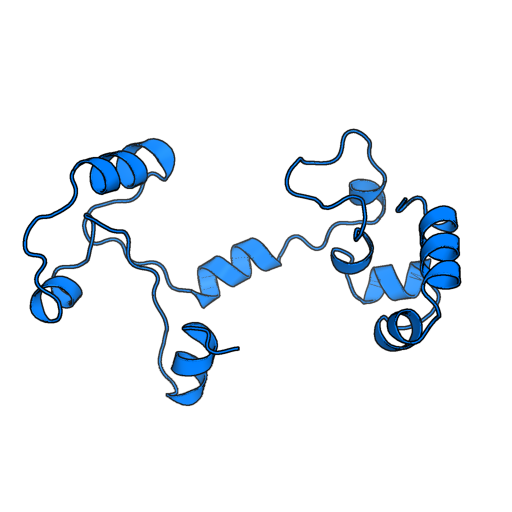77 C C . GLU A 1 99 ? -5.316 -7.508 23.095 1.00 84.94 99 GLU A C 1
ATOM 779 O O . GLU A 1 99 ? -5.971 -7.188 24.082 1.00 84.94 99 GLU A O 1
ATOM 784 N N . GLU A 1 100 ? -4.006 -7.753 23.181 1.00 82.81 100 GLU A N 1
ATOM 785 C CA . GLU A 1 100 ? -3.254 -7.650 24.441 1.00 82.81 100 GLU A CA 1
ATOM 786 C C . GLU A 1 100 ? -3.217 -6.216 24.999 1.00 82.81 100 GLU A C 1
ATOM 788 O O . GLU A 1 100 ? -3.373 -6.021 26.205 1.00 82.81 100 GLU A O 1
ATOM 793 N N . ILE A 1 101 ? -3.056 -5.199 24.144 1.00 80.75 101 ILE A N 1
ATOM 794 C CA . ILE A 1 101 ? -2.985 -3.786 24.563 1.00 80.75 101 ILE A CA 1
ATOM 795 C C . ILE A 1 101 ? -4.355 -3.253 24.950 1.00 80.75 101 ILE A C 1
ATOM 797 O O . ILE A 1 101 ? -4.529 -2.640 26.003 1.00 80.75 101 ILE A O 1
ATOM 801 N N . PHE A 1 102 ? -5.319 -3.417 24.044 1.00 82.19 102 PHE A N 1
ATOM 802 C CA . PHE A 1 102 ? -6.620 -2.773 24.149 1.00 82.19 102 PHE A CA 1
ATOM 803 C C . PHE A 1 102 ? -7.641 -3.663 24.861 1.00 82.19 102 PHE A C 1
ATOM 805 O O . PHE A 1 102 ? -8.736 -3.192 25.169 1.00 82.19 102 PHE A O 1
ATOM 812 N N . SER A 1 103 ? -7.295 -4.928 25.143 1.00 84.56 103 SER A N 1
ATOM 813 C CA . SER A 1 103 ? -8.190 -5.936 25.734 1.00 84.56 103 SER A CA 1
ATOM 814 C C . SER A 1 103 ? -9.506 -6.087 24.958 1.00 84.56 103 SER A C 1
ATOM 816 O O . SER A 1 103 ? -10.546 -6.414 25.530 1.00 84.56 103 SER A O 1
ATOM 818 N N . MET A 1 104 ? -9.480 -5.794 23.655 1.00 86.44 104 MET A N 1
ATOM 819 C CA . MET A 1 104 ? -10.629 -5.838 22.753 1.00 86.44 104 MET A CA 1
ATOM 820 C C . MET A 1 104 ? -10.181 -6.071 21.314 1.00 86.44 104 MET A C 1
ATOM 822 O O . MET A 1 104 ? -9.037 -5.79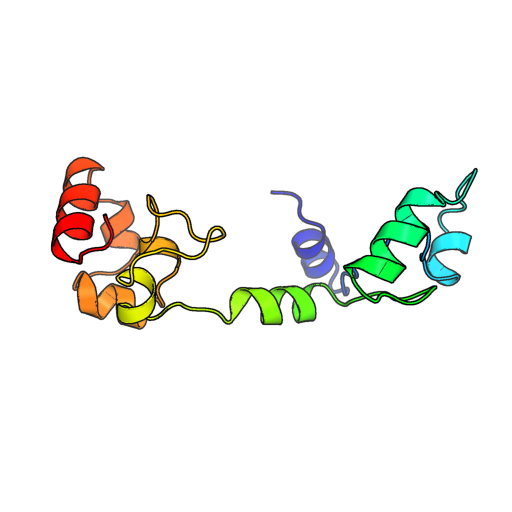2 20.959 1.00 86.44 104 MET A O 1
ATOM 826 N N . SER A 1 105 ? -11.111 -6.526 20.479 1.00 85.44 105 SER A N 1
ATOM 827 C CA . SER A 1 105 ? -10.875 -6.703 19.049 1.00 85.44 105 SER A CA 1
ATOM 828 C C . SER A 1 105 ? -10.773 -5.355 18.319 1.00 85.44 105 SER A C 1
ATOM 830 O O . SER A 1 105 ? -11.347 -4.344 18.745 1.00 85.44 105 SER A O 1
ATOM 832 N N . ARG A 1 106 ? -10.100 -5.340 17.162 1.00 82.62 106 ARG A N 1
ATOM 833 C CA . ARG A 1 106 ? -10.079 -4.172 16.258 1.00 82.62 106 ARG A CA 1
ATOM 834 C C . ARG A 1 106 ? -11.467 -3.712 15.845 1.00 82.62 106 ARG A C 1
ATOM 836 O O . ARG A 1 106 ? -11.711 -2.515 15.708 1.00 82.62 106 ARG A O 1
ATOM 843 N N . GLU A 1 107 ? -12.377 -4.656 15.635 1.00 84.38 107 GLU A N 1
ATOM 844 C CA . GLU A 1 107 ? -13.751 -4.347 15.251 1.00 84.38 107 GLU A CA 1
ATOM 845 C C . GLU A 1 107 ? -14.470 -3.565 16.348 1.00 84.38 107 GLU A C 1
ATOM 847 O O . GLU A 1 107 ? -15.182 -2.604 16.058 1.00 84.38 107 GLU A O 1
ATOM 852 N N . ASP A 1 108 ? -14.269 -3.946 17.608 1.00 85.75 108 ASP A N 1
ATOM 853 C CA . ASP A 1 108 ? -14.888 -3.259 18.737 1.00 85.75 108 ASP A CA 1
ATOM 854 C C . ASP A 1 108 ? -14.249 -1.899 18.995 1.00 85.75 108 ASP A C 1
ATOM 856 O O . ASP A 1 108 ? -14.971 -0.937 19.260 1.00 85.75 108 ASP A O 1
ATOM 860 N N . PHE A 1 109 ? -12.932 -1.779 18.816 1.00 86.19 109 PHE A N 1
ATOM 861 C CA . PHE A 1 109 ? -12.238 -0.494 18.873 1.00 86.19 109 PHE A CA 1
ATOM 862 C C . PHE A 1 109 ? -12.748 0.490 17.812 1.00 86.19 109 PHE A C 1
ATOM 864 O O . PHE A 1 109 ? -13.055 1.637 18.134 1.00 86.19 109 PHE A O 1
ATOM 871 N N . ASN A 1 110 ? -12.929 0.034 16.568 1.00 83.50 110 ASN A N 1
ATOM 872 C CA . ASN A 1 110 ? -13.440 0.861 15.471 1.00 83.50 110 ASN A CA 1
ATOM 873 C C . ASN A 1 110 ? -14.895 1.321 15.679 1.00 83.50 110 ASN A C 1
ATOM 875 O O . ASN A 1 110 ? -15.301 2.335 15.113 1.00 83.50 110 ASN A O 1
ATOM 879 N N . LYS A 1 111 ? -15.681 0.617 16.507 1.00 88.31 111 LYS A N 1
ATOM 880 C CA . LYS A 1 111 ? -17.034 1.048 16.912 1.00 88.31 111 LYS A CA 1
ATOM 881 C C . LYS A 1 111 ? -17.010 2.137 17.988 1.00 88.31 111 LYS A C 1
ATOM 883 O O . LYS A 1 111 ? -18.036 2.781 18.218 1.00 88.31 111 LYS A O 1
ATOM 888 N N . LEU A 1 112 ? -15.886 2.336 18.682 1.00 86.69 112 LEU A N 1
ATOM 889 C CA . LEU A 1 112 ? -15.783 3.359 19.720 1.00 86.69 112 LEU A CA 1
ATOM 890 C C . LEU A 1 112 ? -15.753 4.765 19.104 1.00 86.69 112 LEU A C 1
ATOM 892 O O . LEU A 1 112 ? -15.217 4.954 18.014 1.00 86.69 112 LEU A O 1
ATOM 896 N N . PRO A 1 113 ? -16.261 5.785 19.813 1.00 89.44 113 PRO A N 1
ATOM 897 C CA . PRO A 1 113 ? -16.092 7.173 19.400 1.00 89.44 113 PRO A CA 1
ATOM 898 C C . PRO A 1 113 ? -14.612 7.571 19.274 1.00 89.44 113 PRO A C 1
ATOM 900 O O . PRO A 1 113 ? -13.785 7.144 20.080 1.00 89.44 113 PRO A O 1
ATOM 903 N N . ILE A 1 114 ? -14.301 8.479 18.339 1.00 84.94 114 ILE A N 1
ATOM 904 C CA . ILE A 1 114 ? -12.933 8.958 18.042 1.00 84.94 114 ILE A CA 1
ATOM 905 C C . ILE A 1 114 ? -12.184 9.413 19.306 1.00 84.94 114 ILE A C 1
ATOM 907 O O . ILE A 1 114 ? -11.009 9.103 19.478 1.00 84.94 114 ILE A O 1
ATOM 911 N N . TRP A 1 115 ? -12.862 10.116 20.221 1.00 86.81 115 TRP A N 1
ATOM 912 C CA . TRP A 1 115 ? -12.245 10.593 21.465 1.00 86.81 115 TRP A CA 1
ATOM 913 C C . TRP A 1 115 ? -11.757 9.445 22.359 1.00 86.81 115 TRP A C 1
ATOM 915 O O . TRP A 1 115 ? -10.694 9.550 22.963 1.00 86.81 115 TRP A O 1
ATOM 925 N N . LYS A 1 116 ? -12.497 8.331 22.399 1.00 86.06 116 LYS A N 1
ATOM 926 C CA . LYS A 1 116 ? -12.164 7.156 23.208 1.00 86.06 116 LYS A CA 1
ATOM 927 C C . LYS A 1 116 ? -11.051 6.339 22.560 1.00 86.06 116 LYS A C 1
ATOM 929 O O . LYS A 1 116 ? -10.181 5.832 23.259 1.00 86.06 116 LYS A O 1
ATOM 934 N N . GLN A 1 117 ? -11.038 6.269 21.228 1.00 85.19 117 GLN A N 1
ATOM 935 C CA . GLN A 1 117 ? -9.914 5.703 20.482 1.00 85.19 117 GLN A CA 1
ATOM 936 C C . GLN A 1 117 ? -8.626 6.492 20.760 1.00 85.19 117 GLN A C 1
ATOM 938 O O . GLN A 1 117 ? -7.610 5.903 21.111 1.00 85.19 117 GLN A O 1
ATOM 943 N N . ALA A 1 118 ? -8.672 7.826 20.675 1.00 81.12 118 ALA A N 1
ATOM 944 C CA . ALA A 1 118 ? -7.518 8.685 20.943 1.00 81.12 118 ALA A CA 1
ATOM 945 C C . ALA A 1 118 ? -7.016 8.573 22.393 1.00 81.12 118 ALA A C 1
ATOM 947 O O . ALA A 1 118 ? -5.809 8.528 22.625 1.00 81.12 118 ALA A O 1
ATOM 948 N N . GLU A 1 119 ? -7.928 8.490 23.364 1.00 84.62 119 GLU A N 1
ATOM 949 C CA . GLU A 1 119 ? -7.588 8.276 24.771 1.00 84.62 119 GLU A CA 1
ATOM 950 C C . GLU A 1 119 ? -6.860 6.939 24.977 1.00 84.62 119 GLU A C 1
ATOM 952 O O . GLU A 1 119 ? -5.777 6.910 25.556 1.00 84.62 119 GLU A O 1
ATOM 957 N N . MET A 1 120 ? -7.394 5.848 24.427 1.00 82.75 120 MET A N 1
ATOM 958 C CA . MET A 1 120 ? -6.786 4.516 24.510 1.00 82.75 120 MET A CA 1
ATOM 959 C C . MET A 1 120 ? -5.406 4.476 23.835 1.00 82.75 120 MET A C 1
ATOM 961 O O . MET A 1 120 ? -4.460 3.953 24.421 1.00 82.75 120 MET A O 1
ATOM 965 N N . LYS A 1 121 ? -5.259 5.098 22.656 1.00 81.56 121 LYS A N 1
ATOM 966 C CA . LYS A 1 121 ? -3.964 5.229 21.959 1.00 81.56 121 LYS A CA 1
ATOM 967 C C . LYS A 1 121 ? -2.937 5.991 22.785 1.00 81.56 121 LYS A C 1
ATOM 969 O O . LYS A 1 121 ? -1.768 5.618 22.833 1.00 81.56 121 LYS A O 1
ATOM 974 N N . LYS A 1 122 ? -3.376 7.033 23.492 1.00 78.19 122 LYS A N 1
ATOM 975 C CA . LYS A 1 122 ? -2.523 7.783 24.414 1.00 78.19 122 LYS A CA 1
ATOM 976 C C . LYS A 1 122 ? -2.084 6.928 25.607 1.00 78.19 122 LYS A C 1
ATOM 978 O O . LYS A 1 122 ? -0.917 6.995 25.985 1.00 78.19 122 LYS A O 1
ATOM 983 N N . TYR A 1 123 ? -2.976 6.111 26.172 1.00 78.62 123 TYR A N 1
ATOM 984 C CA . TYR A 1 123 ? -2.636 5.186 27.262 1.00 78.62 123 TYR A CA 1
ATOM 985 C C . TYR A 1 123 ? -1.629 4.110 26.840 1.00 78.62 123 TYR A C 1
ATOM 987 O O . TYR A 1 123 ? -0.768 3.743 27.636 1.00 78.62 123 TYR A O 1
ATOM 995 N N . SER A 1 124 ? -1.694 3.645 25.593 1.00 72.94 124 SER A N 1
ATOM 996 C CA . SER A 1 124 ? -0.761 2.657 25.045 1.00 72.94 124 SER A CA 1
ATOM 997 C C . SER A 1 124 ? 0.535 3.258 24.484 1.00 72.94 124 SER A C 1
ATOM 999 O O . SER A 1 124 ? 1.368 2.519 23.963 1.00 72.94 124 SER A O 1
ATOM 1001 N N . GLY A 1 125 ? 0.728 4.580 24.557 1.00 71.44 125 GLY A N 1
ATOM 1002 C CA . GLY A 1 125 ? 1.909 5.254 24.001 1.00 71.44 125 GLY A CA 1
ATOM 1003 C C . GLY A 1 125 ? 1.963 5.269 22.467 1.00 71.44 125 GLY A C 1
ATOM 1004 O O . GLY A 1 125 ? 3.038 5.433 21.903 1.00 71.44 125 GLY A O 1
ATOM 1005 N N . LEU A 1 126 ? 0.814 5.098 21.805 1.00 72.31 126 LEU A N 1
ATOM 1006 C CA . LEU A 1 126 ? 0.635 5.098 20.347 1.00 72.31 126 LEU A CA 1
ATOM 1007 C C . LEU A 1 126 ? 0.046 6.434 19.845 1.00 72.31 126 LEU A C 1
ATOM 1009 O O . LEU A 1 126 ? -0.742 6.454 18.901 1.00 72.31 126 LEU A O 1
ATOM 1013 N N . PHE A 1 127 ? 0.379 7.538 20.525 1.00 64.62 127 PHE A N 1
ATOM 1014 C CA . PHE A 1 127 ? -0.001 8.911 20.173 1.00 64.62 127 PHE A CA 1
ATOM 1015 C C . PHE A 1 127 ? 1.248 9.735 19.850 1.00 64.62 127 PHE A C 1
ATOM 1017 O O . PHE A 1 127 ? 2.272 9.558 20.555 1.00 64.62 127 PHE A O 1
#

Sequence (127 aa):
MHTAKALADKLGTKAYLIYAGLEPPEFLVLFPPYVRSTDAIAYHQFEDGKTDGQKDLIDSLLSSYTLASYTLSDLQQRPLPPELDATCLETYLDDKTFEEIFSMSREDFNKLPIWKQAEMKKYSGLF

Organism: NCBI:txid31246